Protein AF-A0A0G4HZI8-F1 (afdb_monomer)

Secondary structure (DSSP, 8-state):
------HHHHHHHHTT-SEEEHHHHHHHHHHTT---SSS-HHHHHHHHHHHSPTT-SEEEHHHHHHHHHHHHHHHT--HHHHHHHHHHH-S----S--PPPP-HHHH-GGG--SHHHH-S--------SSGGGGS--SPBPTTSPBP-

Nearest PDB structures (foldseek):
  2jrf-assembly1_A  TM=5.335E-01  e=9.147E-06  Homo sapiens
  1wlm-assembly1_A  TM=6.369E-01  e=8.797E-05  Mus musculus
  1xo5-assembly1_A  TM=5.965E-01  e=5.771E+00  Homo sapiens
  2rn7-assembly1_A  TM=3.014E-01  e=5.454E+00  Shigella flexneri
  3nqz-assembly1_B  TM=4.274E-01  e=9.604E+00  Pseudoalteromonas sp. SM9913

pLDDT: mean 83.96, std 11.11, range [35.84, 95.19]

Structure (mmCIF, N/CA/C/O backbone):
data_AF-A0A0G4HZI8-F1
#
_entry.id   AF-A0A0G4HZI8-F1
#
loop_
_atom_site.group_PDB
_atom_site.id
_atom_site.type_symbol
_atom_site.label_atom_id
_atom_site.label_alt_id
_atom_site.label_comp_id
_atom_site.label_asym_id
_atom_site.label_entity_id
_atom_site.label_seq_id
_atom_site.pdbx_PDB_ins_code
_atom_site.Cartn_x
_atom_site.Cartn_y
_atom_site.Cartn_z
_atom_site.occupancy
_atom_site.B_iso_or_equiv
_atom_site.auth_seq_id
_atom_site.auth_comp_id
_atom_site.auth_asym_id
_atom_site.auth_atom_id
_atom_site.pdbx_PDB_model_num
ATOM 1 N N . MET A 1 1 ? 2.335 -11.032 27.145 1.00 36.38 1 MET A N 1
ATOM 2 C CA . MET A 1 1 ? 1.348 -10.723 26.092 1.00 36.38 1 MET A CA 1
ATOM 3 C C . MET A 1 1 ? 2.115 -10.107 24.944 1.00 36.38 1 MET A C 1
ATOM 5 O O . MET A 1 1 ? 2.576 -8.983 25.077 1.00 36.38 1 MET A O 1
ATOM 9 N N . ALA A 1 2 ? 2.413 -10.902 23.917 1.00 35.84 2 ALA 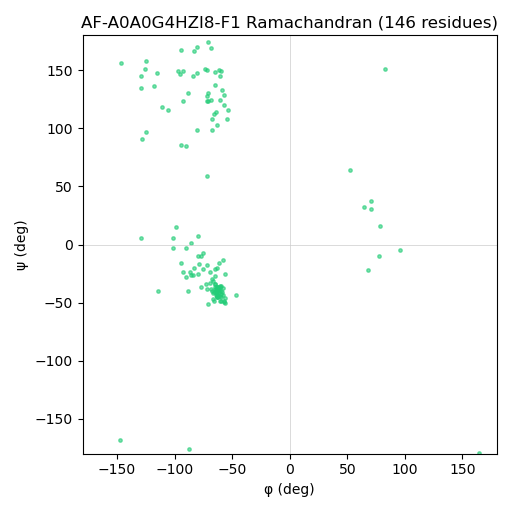A N 1
ATOM 10 C CA . ALA A 1 2 ? 3.208 -10.446 22.786 1.00 35.84 2 ALA A CA 1
ATOM 11 C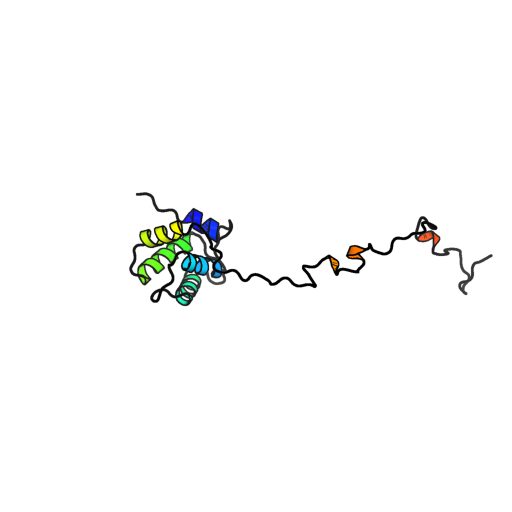 C . ALA A 1 2 ? 2.428 -9.339 22.073 1.00 35.84 2 ALA A C 1
ATOM 13 O O . ALA A 1 2 ? 1.352 -9.596 21.538 1.00 35.84 2 ALA A O 1
ATOM 14 N N . SER A 1 3 ? 2.943 -8.112 22.106 1.00 43.25 3 SER A N 1
ATOM 15 C CA . SER A 1 3 ? 2.501 -7.060 21.201 1.00 43.25 3 SER A CA 1
ATOM 16 C C . SER A 1 3 ? 2.642 -7.615 19.789 1.00 43.25 3 SER A C 1
ATOM 18 O O . SER A 1 3 ? 3.755 -7.863 19.326 1.00 43.25 3 SER A O 1
ATOM 20 N N . ALA A 1 4 ? 1.517 -7.916 19.147 1.00 59.06 4 ALA A N 1
ATOM 21 C CA . ALA A 1 4 ? 1.513 -8.451 17.802 1.00 59.06 4 ALA A CA 1
ATOM 22 C C . ALA A 1 4 ? 2.113 -7.384 16.875 1.00 59.06 4 ALA A C 1
ATOM 24 O O . ALA A 1 4 ? 1.493 -6.363 16.583 1.00 59.06 4 ALA A O 1
ATOM 25 N N . ASN A 1 5 ? 3.371 -7.583 16.489 1.00 76.44 5 ASN A N 1
ATOM 26 C CA . ASN A 1 5 ? 4.083 -6.651 15.633 1.00 76.44 5 ASN A CA 1
ATOM 27 C C . ASN A 1 5 ? 3.512 -6.761 14.219 1.00 76.44 5 ASN A C 1
ATOM 29 O O . ASN A 1 5 ? 3.476 -7.838 13.633 1.00 76.44 5 ASN A O 1
ATOM 33 N N . VAL A 1 6 ? 3.050 -5.629 13.689 1.00 86.69 6 VAL A N 1
ATOM 34 C CA . VAL A 1 6 ? 2.577 -5.483 12.298 1.00 86.69 6 VAL A CA 1
ATOM 35 C C . VAL A 1 6 ? 3.727 -5.073 11.370 1.00 86.69 6 VAL A C 1
ATOM 37 O O . VAL A 1 6 ? 3.543 -4.939 10.163 1.00 86.69 6 VAL A O 1
ATOM 40 N N . TRP A 1 7 ? 4.915 -4.851 11.941 1.00 88.75 7 TRP A N 1
ATOM 41 C CA . TRP A 1 7 ? 6.087 -4.308 11.261 1.00 88.75 7 TRP A CA 1
ATOM 42 C C . TRP A 1 7 ? 6.492 -5.133 10.037 1.00 88.75 7 TRP A C 1
ATOM 44 O O . TRP A 1 7 ? 6.674 -4.570 8.964 1.00 88.75 7 TRP A O 1
ATOM 54 N N . ASP A 1 8 ? 6.536 -6.459 10.157 1.00 88.94 8 ASP A N 1
ATOM 55 C CA . ASP A 1 8 ? 6.965 -7.327 9.054 1.00 88.94 8 ASP A CA 1
ATOM 56 C C . ASP A 1 8 ? 6.036 -7.196 7.843 1.00 88.94 8 ASP A C 1
ATOM 58 O O . ASP A 1 8 ? 6.484 -7.039 6.707 1.00 88.94 8 ASP A O 1
ATOM 62 N N . THR A 1 9 ? 4.722 -7.167 8.086 1.00 88.19 9 THR A N 1
ATOM 63 C CA . THR A 1 9 ? 3.752 -6.927 7.012 1.00 88.19 9 THR A CA 1
ATOM 64 C C . THR A 1 9 ? 3.826 -5.502 6.480 1.00 88.19 9 THR A C 1
ATOM 66 O O . THR A 1 9 ? 3.742 -5.311 5.272 1.00 88.19 9 THR A O 1
ATOM 69 N N . TYR A 1 10 ? 4.038 -4.502 7.340 1.00 90.06 10 TYR A N 1
ATOM 70 C CA . TYR A 1 10 ? 4.217 -3.115 6.917 1.00 90.06 10 TYR A CA 1
ATOM 71 C C . TYR A 1 10 ? 5.376 -3.002 5.919 1.00 90.06 10 TYR A C 1
ATOM 73 O O . TYR A 1 10 ? 5.171 -2.516 4.809 1.00 90.06 10 TYR A O 1
ATOM 81 N N . VAL A 1 11 ? 6.540 -3.564 6.256 1.00 90.44 11 VAL A N 1
ATOM 82 C CA . VAL A 1 11 ? 7.728 -3.599 5.388 1.00 90.44 11 VAL A CA 1
ATOM 83 C C . VAL A 1 11 ? 7.467 -4.375 4.092 1.00 90.44 11 VAL A C 1
ATOM 85 O O . VAL A 1 11 ? 7.896 -3.949 3.017 1.00 90.44 11 VAL A O 1
ATOM 88 N N . ALA A 1 12 ? 6.728 -5.487 4.160 1.00 90.19 12 ALA A N 1
ATOM 89 C CA . ALA A 1 12 ? 6.357 -6.262 2.976 1.00 90.19 12 ALA A CA 1
ATOM 90 C C . ALA A 1 12 ? 5.461 -5.469 2.007 1.00 90.19 12 ALA A C 1
ATOM 92 O O . ALA A 1 12 ? 5.595 -5.600 0.790 1.00 90.19 12 ALA A O 1
ATOM 93 N N . PHE A 1 13 ? 4.556 -4.634 2.525 1.00 89.44 13 PHE A N 1
ATOM 94 C CA . PHE A 1 13 ? 3.681 -3.788 1.712 1.00 89.44 13 PHE A CA 1
ATOM 95 C C . PHE A 1 13 ? 4.398 -2.558 1.152 1.00 89.44 13 PHE A C 1
ATOM 97 O O . PHE A 1 13 ? 4.131 -2.183 0.011 1.00 89.44 13 PHE A O 1
ATOM 104 N N . THR A 1 14 ? 5.313 -1.950 1.907 1.00 90.50 14 THR A N 1
ATOM 105 C CA . THR A 1 14 ? 6.085 -0.786 1.450 1.00 90.50 14 THR A CA 1
ATOM 106 C C . THR A 1 14 ? 7.247 -1.159 0.534 1.00 90.50 14 THR A C 1
ATOM 108 O O . THR A 1 14 ? 7.844 -0.273 -0.065 1.00 90.50 14 THR A O 1
ATOM 111 N N . GLY A 1 15 ? 7.582 -2.445 0.390 1.00 86.44 15 GLY A N 1
ATOM 112 C CA . GLY A 1 15 ? 8.704 -2.888 -0.438 1.00 86.44 15 GLY A CA 1
ATOM 113 C C . GLY A 1 15 ? 10.068 -2.531 0.158 1.00 86.44 15 GLY A C 1
ATOM 114 O O . GLY A 1 15 ? 11.012 -2.291 -0.591 1.00 86.44 15 GLY A O 1
ATOM 115 N N . GLY A 1 16 ? 10.170 -2.468 1.490 1.00 81.94 16 GLY A N 1
ATOM 116 C CA . GLY A 1 16 ? 11.417 -2.155 2.200 1.00 81.94 16 GLY A CA 1
ATOM 117 C C . GLY A 1 16 ? 11.592 -0.689 2.604 1.00 81.94 16 GLY A C 1
ATOM 118 O O . GLY A 1 16 ? 12.555 -0.367 3.294 1.00 81.94 16 GLY A O 1
ATOM 119 N N . PHE A 1 17 ? 10.676 0.201 2.216 1.00 83.56 17 PHE A N 1
ATOM 120 C CA . PHE A 1 17 ? 10.698 1.598 2.654 1.00 83.56 17 PHE A CA 1
ATOM 121 C C . PHE A 1 17 ? 10.031 1.761 4.029 1.00 83.56 17 PHE A C 1
ATOM 123 O O . PHE A 1 17 ? 9.034 1.109 4.333 1.00 83.56 17 PHE A O 1
ATOM 130 N N . ASN A 1 18 ? 10.530 2.679 4.860 1.00 85.88 18 ASN A N 1
ATOM 131 C CA . ASN A 1 18 ? 9.946 2.953 6.184 1.00 85.88 18 ASN A CA 1
ATOM 132 C C . ASN A 1 18 ? 8.690 3.847 6.128 1.00 85.88 18 ASN A C 1
ATOM 134 O O . ASN A 1 18 ? 8.152 4.241 7.164 1.00 85.88 18 ASN A O 1
ATOM 138 N N . GLU A 1 19 ? 8.191 4.142 4.931 1.00 90.50 19 GLU A N 1
ATOM 139 C CA . GLU A 1 19 ? 7.077 5.052 4.677 1.00 90.50 19 GLU A CA 1
ATOM 140 C C . GLU A 1 19 ? 6.035 4.383 3.778 1.00 90.50 19 GLU A C 1
ATOM 142 O O . GLU A 1 19 ? 6.375 3.625 2.868 1.00 90.50 19 GLU A O 1
ATOM 147 N N . MET A 1 20 ? 4.760 4.686 4.020 1.00 92.62 20 MET A N 1
ATOM 148 C CA . MET A 1 20 ? 3.633 4.116 3.280 1.00 92.62 20 MET A CA 1
ATOM 149 C C . MET A 1 20 ? 2.850 5.206 2.542 1.00 92.62 20 MET A C 1
ATOM 151 O O . MET A 1 20 ? 2.558 6.262 3.103 1.00 92.62 20 MET A O 1
ATOM 155 N N . ASP A 1 21 ? 2.480 4.952 1.285 1.00 93.06 21 ASP A N 1
ATOM 156 C CA . ASP A 1 21 ? 1.626 5.836 0.486 1.00 93.06 21 ASP A CA 1
ATOM 157 C C . ASP A 1 21 ? 0.139 5.433 0.567 1.00 93.06 21 ASP A C 1
ATOM 159 O O . ASP A 1 21 ? -0.213 4.340 1.025 1.00 93.06 21 ASP A O 1
ATOM 163 N N . SER A 1 22 ? -0.758 6.311 0.102 1.00 92.81 22 SER A N 1
ATOM 164 C CA . SER A 1 22 ? -2.207 6.069 0.208 1.00 92.81 22 SER A CA 1
ATOM 165 C C . SER A 1 22 ? -2.642 4.819 -0.555 1.00 92.81 22 SER A C 1
ATOM 167 O O . SER A 1 22 ? -3.459 4.037 -0.068 1.00 92.81 22 SER A O 1
ATOM 169 N N . ARG A 1 23 ? -2.051 4.581 -1.732 1.00 92.06 23 ARG A N 1
ATOM 170 C CA . ARG A 1 23 ? -2.358 3.420 -2.571 1.00 92.06 23 ARG A CA 1
ATOM 171 C C . ARG A 1 23 ? -1.987 2.118 -1.870 1.00 92.06 23 ARG A C 1
ATOM 173 O O . ARG A 1 23 ? -2.777 1.173 -1.906 1.00 92.06 23 ARG A O 1
ATOM 180 N N . THR A 1 24 ? -0.809 2.051 -1.255 1.00 93.12 24 THR A N 1
ATOM 181 C CA . THR A 1 24 ? -0.356 0.860 -0.530 1.00 93.12 24 THR A CA 1
ATOM 182 C C . THR A 1 24 ? -1.193 0.628 0.717 1.00 93.12 24 THR A C 1
ATOM 184 O O . THR A 1 24 ? -1.594 -0.508 0.958 1.00 93.12 24 THR A O 1
ATOM 187 N N . PHE A 1 25 ? -1.553 1.684 1.452 1.00 94.00 25 PHE A N 1
ATOM 188 C CA . PHE A 1 25 ? -2.443 1.569 2.608 1.00 94.00 25 PHE A CA 1
ATOM 189 C C . PHE A 1 25 ? -3.822 1.008 2.224 1.00 94.00 25 PHE A C 1
ATOM 191 O O . PHE A 1 25 ? -4.288 0.030 2.810 1.00 94.00 25 PHE A O 1
ATOM 198 N N . VAL A 1 26 ? -4.452 1.549 1.178 1.00 94.19 26 VAL A N 1
ATOM 199 C CA . VAL A 1 26 ? -5.735 1.035 0.672 1.00 94.19 26 VAL A CA 1
ATOM 200 C C . VAL A 1 26 ? -5.607 -0.414 0.197 1.00 94.19 26 VAL A C 1
ATOM 202 O O . VAL A 1 26 ? -6.505 -1.225 0.441 1.00 94.19 26 VAL A O 1
ATOM 205 N N . LYS A 1 27 ? -4.492 -0.766 -0.457 1.00 92.06 27 LYS A N 1
ATOM 206 C CA . LYS A 1 27 ? -4.214 -2.149 -0.860 1.00 92.06 27 LYS A CA 1
ATOM 207 C C . LYS A 1 27 ? -4.103 -3.070 0.354 1.00 92.06 27 LYS A C 1
ATOM 209 O O . LYS A 1 27 ? -4.728 -4.125 0.346 1.00 92.06 27 LYS A O 1
ATOM 214 N N . LEU A 1 28 ? -3.391 -2.658 1.401 1.00 93.19 28 LEU A N 1
ATOM 215 C CA . LEU A 1 28 ? -3.291 -3.397 2.658 1.00 93.19 28 LEU A CA 1
ATOM 216 C C . LEU A 1 28 ? -4.676 -3.628 3.259 1.00 93.19 28 LEU A C 1
ATOM 218 O O . LEU A 1 28 ? -5.015 -4.771 3.560 1.00 93.19 28 LEU A O 1
ATOM 222 N N . CYS A 1 29 ? -5.515 -2.593 3.365 1.00 93.12 29 CYS A N 1
ATOM 223 C CA . CYS A 1 29 ? -6.879 -2.736 3.881 1.00 93.12 29 CYS A CA 1
ATOM 224 C C . CYS A 1 29 ? -7.736 -3.690 3.039 1.00 93.12 29 CYS A C 1
ATOM 226 O O . CYS A 1 29 ? -8.565 -4.419 3.584 1.00 93.12 29 CYS A O 1
ATOM 228 N N . ARG A 1 30 ? -7.549 -3.699 1.717 1.00 92.00 30 ARG A N 1
ATOM 229 C CA . ARG A 1 30 ? -8.267 -4.602 0.814 1.00 92.00 30 ARG A CA 1
ATOM 230 C C . ARG A 1 30 ? -7.794 -6.047 0.967 1.00 92.00 30 ARG A C 1
ATOM 232 O O . ARG A 1 30 ? -8.624 -6.927 1.176 1.00 92.00 30 ARG A O 1
ATOM 239 N N . ASP A 1 31 ? -6.486 -6.279 0.903 1.00 91.31 31 ASP A N 1
ATOM 240 C CA . ASP A 1 31 ? -5.887 -7.619 0.928 1.00 91.31 31 ASP A CA 1
ATOM 241 C C . ASP A 1 31 ? -6.063 -8.308 2.295 1.00 91.31 31 ASP A C 1
ATOM 243 O O . ASP A 1 31 ? -6.217 -9.528 2.359 1.00 91.31 31 ASP A O 1
ATOM 247 N N . SER A 1 32 ? -6.126 -7.529 3.381 1.00 90.94 32 SER A N 1
ATOM 248 C CA . SER A 1 32 ? -6.409 -8.015 4.743 1.00 90.94 32 SER A CA 1
ATOM 249 C C . SER A 1 32 ? -7.906 -8.122 5.083 1.00 90.94 32 SER A C 1
ATOM 251 O O . SER A 1 32 ? -8.264 -8.497 6.202 1.00 90.94 32 SER A O 1
ATOM 253 N N . GLY A 1 33 ? -8.811 -7.799 4.149 1.00 89.00 33 GLY A N 1
ATOM 254 C CA . GLY A 1 33 ? -10.260 -7.875 4.381 1.00 89.00 33 GLY A CA 1
ATOM 255 C C . GLY A 1 33 ? -10.762 -6.894 5.451 1.00 89.00 33 GLY A C 1
ATOM 256 O O . GLY A 1 33 ? -11.683 -7.196 6.224 1.00 89.00 33 GLY A O 1
ATOM 257 N N . LEU A 1 34 ? -10.121 -5.728 5.552 1.00 90.62 34 LEU A N 1
ATOM 258 C CA . LEU A 1 34 ? -10.534 -4.654 6.454 1.00 90.62 34 LEU A CA 1
ATOM 259 C C . LEU A 1 34 ? -11.624 -3.768 5.857 1.00 90.62 34 LEU A C 1
ATOM 261 O O . LEU A 1 34 ? -12.400 -3.201 6.622 1.00 90.62 34 LEU A O 1
ATOM 265 N N . LEU A 1 35 ? -11.699 -3.681 4.527 1.00 91.94 35 LEU A N 1
ATOM 266 C CA . LEU A 1 35 ? -12.745 -2.928 3.840 1.00 91.94 35 LEU A CA 1
ATOM 267 C C . LEU A 1 35 ? -14.095 -3.647 3.950 1.00 91.94 35 LEU A C 1
ATOM 269 O O . LEU A 1 35 ? -14.215 -4.825 3.615 1.00 91.94 35 LEU A O 1
ATOM 273 N N . ASP A 1 36 ? -15.112 -2.924 4.403 1.00 89.25 36 ASP A N 1
ATOM 274 C CA . ASP A 1 36 ? -16.494 -3.389 4.497 1.00 89.25 36 ASP A CA 1
ATOM 275 C C . ASP A 1 36 ? -17.479 -2.225 4.264 1.00 89.25 36 ASP A C 1
ATOM 277 O O . ASP A 1 36 ? -17.103 -1.155 3.787 1.00 89.25 36 ASP A O 1
ATOM 281 N N . LYS A 1 37 ? -18.771 -2.429 4.556 1.00 88.69 37 LYS A N 1
ATOM 282 C CA . LYS A 1 37 ? -19.790 -1.375 4.396 1.00 88.69 37 LYS A CA 1
ATOM 283 C C . LYS A 1 37 ? -19.643 -0.224 5.403 1.00 88.69 37 LYS A C 1
ATOM 285 O O . LYS A 1 37 ? -20.150 0.858 5.134 1.00 88.69 37 LYS A O 1
ATOM 290 N N . LYS A 1 38 ? -19.016 -0.462 6.560 1.00 88.25 38 LYS A N 1
ATOM 291 C CA . LYS A 1 38 ? -18.791 0.536 7.621 1.00 88.25 38 LYS A CA 1
ATOM 292 C C . LYS A 1 38 ? -17.468 1.280 7.437 1.00 88.25 38 LYS A C 1
ATOM 294 O O . LYS A 1 38 ? -17.334 2.412 7.887 1.00 88.25 38 LYS A O 1
ATOM 299 N N . PHE A 1 39 ? -16.494 0.633 6.806 1.00 92.25 39 PHE A N 1
ATOM 300 C CA . PHE A 1 39 ? -15.192 1.187 6.478 1.00 92.25 39 PHE A CA 1
ATOM 301 C C . PHE A 1 39 ? -14.906 0.968 4.993 1.00 92.25 39 PHE A C 1
ATOM 303 O O . PHE A 1 39 ? -14.376 -0.067 4.578 1.00 92.25 39 PHE A O 1
ATOM 310 N N . SER A 1 40 ? -15.306 1.951 4.187 1.00 94.31 40 SER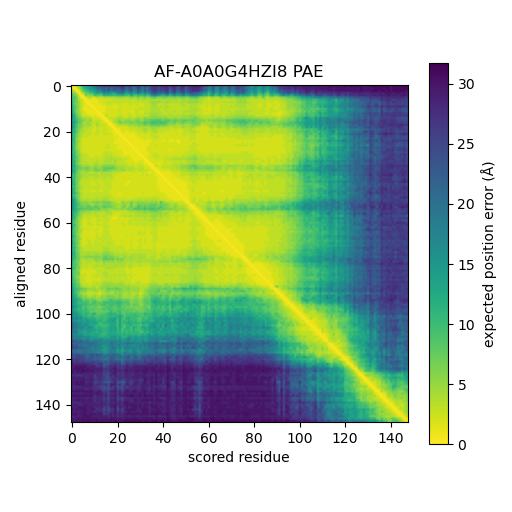 A N 1
ATOM 311 C CA . SER A 1 40 ? -15.160 1.912 2.736 1.00 94.31 40 SER A CA 1
ATOM 312 C C . SER A 1 40 ? -13.745 2.289 2.283 1.00 94.31 40 SER A C 1
ATOM 314 O O . SER A 1 40 ? -12.928 2.799 3.050 1.00 94.31 40 SER A O 1
ATOM 316 N N . GLN A 1 41 ? -13.450 2.088 0.997 1.00 94.12 41 GLN A N 1
ATOM 317 C CA . GLN A 1 41 ? -12.198 2.576 0.413 1.00 94.12 41 GLN A CA 1
ATOM 318 C C . GLN A 1 41 ? -12.055 4.101 0.557 1.00 94.12 41 GLN A C 1
ATOM 320 O O . GLN A 1 41 ? -10.983 4.580 0.909 1.00 94.12 41 GLN A O 1
ATOM 325 N N . THR A 1 42 ? -13.140 4.853 0.356 1.00 95.19 42 THR A N 1
ATOM 326 C CA . THR A 1 42 ? -13.144 6.310 0.533 1.00 95.19 42 THR A CA 1
ATOM 327 C C . THR A 1 42 ? -12.834 6.701 1.976 1.00 95.19 42 THR A C 1
ATOM 329 O O . THR A 1 42 ? -12.093 7.652 2.207 1.00 95.19 42 THR A O 1
ATOM 332 N N . ASP A 1 43 ? -13.335 5.947 2.957 1.00 94.00 43 ASP A N 1
ATOM 333 C CA . ASP A 1 43 ? -12.998 6.166 4.366 1.00 94.00 43 ASP A CA 1
ATOM 334 C C . ASP A 1 43 ? -11.517 5.932 4.654 1.00 94.00 43 ASP A C 1
ATOM 336 O O . ASP A 1 43 ? -10.922 6.682 5.428 1.00 94.00 43 ASP A O 1
ATOM 340 N N . ALA A 1 44 ? -10.919 4.915 4.030 1.00 94.88 44 ALA A N 1
ATOM 341 C CA . ALA A 1 44 ? -9.492 4.643 4.147 1.00 94.88 44 ALA A CA 1
ATOM 342 C C . ALA A 1 44 ? -8.650 5.790 3.565 1.00 94.88 44 ALA A C 1
ATOM 344 O O . ALA A 1 44 ? -7.700 6.238 4.210 1.00 94.88 44 ALA A O 1
ATOM 345 N N . ASP A 1 45 ? -9.033 6.321 2.402 1.00 93.44 45 ASP A N 1
ATOM 346 C CA . ASP A 1 45 ? -8.381 7.487 1.797 1.00 93.44 45 ASP A CA 1
ATOM 347 C C . ASP A 1 45 ? -8.521 8.743 2.679 1.00 93.44 45 ASP A C 1
ATOM 349 O O . ASP A 1 45 ? -7.541 9.451 2.925 1.00 93.44 45 ASP A O 1
ATOM 353 N N . LEU A 1 46 ? -9.715 9.001 3.227 1.00 94.38 46 LEU A N 1
ATOM 354 C CA . LEU A 1 46 ? -9.952 10.122 4.146 1.00 94.38 46 LEU A CA 1
ATOM 355 C C . LEU A 1 46 ? -9.141 9.989 5.440 1.00 94.38 46 LEU A C 1
ATOM 357 O O . LEU A 1 46 ? -8.587 10.978 5.925 1.00 94.38 46 LEU A O 1
ATOM 361 N N . LEU A 1 47 ? -9.048 8.778 5.994 1.00 94.69 47 LEU A N 1
ATOM 362 C CA . LEU A 1 47 ? -8.238 8.499 7.176 1.00 94.69 47 LEU A CA 1
ATOM 363 C C . LEU A 1 47 ? -6.754 8.755 6.897 1.00 94.69 47 LEU A C 1
ATOM 365 O O . LEU A 1 47 ? -6.092 9.408 7.698 1.00 94.69 47 LEU A O 1
ATOM 369 N N . PHE A 1 48 ? -6.250 8.323 5.740 1.00 94.69 48 PHE A N 1
ATOM 370 C CA . PHE A 1 48 ? -4.871 8.582 5.327 1.00 94.69 48 PHE A CA 1
ATOM 371 C C . PHE A 1 48 ? -4.581 10.085 5.231 1.00 94.69 48 PHE A C 1
ATOM 373 O O . PHE A 1 48 ? -3.574 10.565 5.750 1.00 94.69 48 PHE A O 1
ATOM 380 N N . VAL A 1 49 ? -5.484 10.859 4.619 1.00 93.88 49 VAL A N 1
ATOM 381 C CA . VAL A 1 49 ? -5.339 12.320 4.510 1.00 93.88 49 VAL A CA 1
ATOM 382 C C . VAL A 1 49 ? -5.384 13.006 5.876 1.00 93.88 49 VAL A C 1
ATOM 384 O O . VAL A 1 49 ? -4.689 14.003 6.066 1.00 93.88 49 VAL A O 1
ATOM 387 N N . LYS A 1 50 ? -6.169 12.481 6.822 1.00 93.19 50 LYS A N 1
ATOM 388 C CA . LYS A 1 50 ? -6.258 13.006 8.189 1.00 93.19 50 LYS A CA 1
ATOM 389 C C . LYS A 1 50 ? -5.004 12.710 9.017 1.00 93.19 50 LYS A C 1
ATOM 391 O O . LYS A 1 50 ? -4.607 13.555 9.812 1.00 93.19 50 LYS A O 1
ATOM 396 N N . SER A 1 51 ? -4.413 11.529 8.849 1.00 92.12 51 SER A N 1
ATOM 397 C CA . SER A 1 51 ? -3.265 11.077 9.644 1.00 92.12 51 SER A CA 1
ATOM 398 C C . SER A 1 51 ? -1.917 11.550 9.101 1.00 92.12 51 SER A C 1
ATOM 400 O O . SER A 1 51 ? -0.975 11.706 9.875 1.00 92.12 51 SER A O 1
ATOM 402 N N . LYS A 1 52 ? -1.808 11.811 7.794 1.00 92.25 52 LYS A N 1
ATOM 403 C CA . LYS A 1 52 ? -0.576 12.339 7.196 1.00 92.25 52 LYS A CA 1
ATOM 404 C C . LYS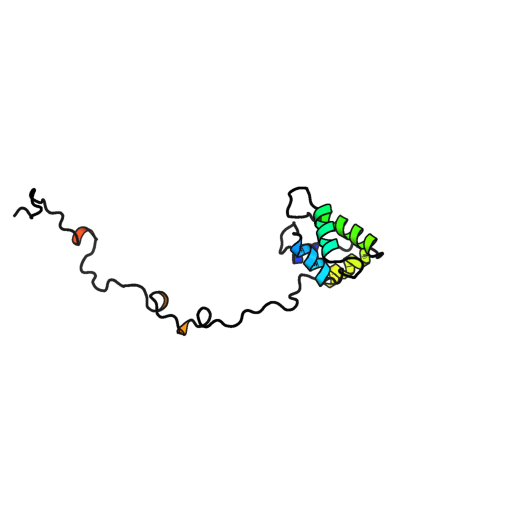 A 1 52 ? -0.357 13.815 7.542 1.00 92.25 52 LYS A C 1
ATOM 406 O O . LYS A 1 52 ? -1.299 14.599 7.663 1.00 92.25 52 LYS A O 1
ATOM 411 N N . GLY A 1 53 ? 0.907 14.233 7.589 1.00 87.31 53 GLY A N 1
ATOM 412 C CA . GLY A 1 53 ? 1.257 15.652 7.701 1.00 87.31 53 GLY A CA 1
ATOM 413 C C . GLY A 1 53 ? 0.762 16.477 6.501 1.00 87.31 53 GLY A C 1
ATOM 414 O O . GLY A 1 53 ? 0.660 15.983 5.370 1.00 87.31 53 GLY A O 1
ATOM 415 N N . LYS A 1 54 ? 0.462 17.764 6.722 1.00 87.31 54 LYS A N 1
ATOM 416 C CA . LYS A 1 54 ? 0.068 18.684 5.639 1.00 87.31 54 LYS A CA 1
ATOM 417 C C . LYS A 1 54 ? 1.170 18.731 4.572 1.00 87.31 54 LYS A C 1
ATOM 419 O O . LYS A 1 54 ? 2.334 18.918 4.894 1.00 87.31 54 LYS A O 1
ATOM 424 N N . GLY A 1 55 ? 0.797 18.538 3.306 1.00 86.12 55 GLY A N 1
ATOM 425 C CA . GLY A 1 55 ? 1.735 18.521 2.174 1.00 86.12 55 GLY A CA 1
ATOM 426 C C . GLY A 1 55 ? 2.548 17.231 1.995 1.00 86.12 55 GLY A C 1
ATOM 427 O O . GLY A 1 55 ? 3.152 17.056 0.942 1.00 86.12 55 GLY A O 1
ATOM 428 N N . LEU A 1 56 ? 2.523 16.295 2.951 1.00 90.19 56 LEU A N 1
ATOM 429 C CA . LEU A 1 56 ? 3.237 15.022 2.819 1.00 90.19 56 LEU A CA 1
ATOM 430 C C . LEU A 1 56 ? 2.452 14.019 1.971 1.00 90.19 56 LEU A C 1
ATOM 432 O O . LEU A 1 56 ? 1.216 14.005 1.972 1.00 90.19 56 LEU A O 1
ATOM 436 N N . ARG A 1 57 ? 3.181 13.168 1.246 1.00 89.12 57 ARG A N 1
ATOM 437 C CA . ARG A 1 57 ? 2.619 12.083 0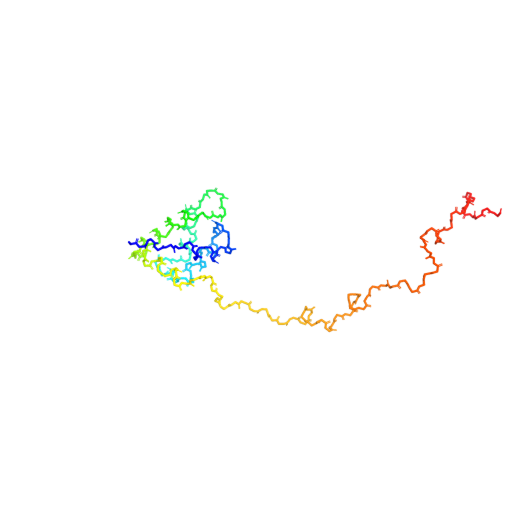.426 1.00 89.12 57 ARG A CA 1
ATOM 438 C C . ARG A 1 57 ? 2.566 10.740 1.166 1.00 89.12 57 ARG A C 1
ATOM 440 O O . ARG A 1 57 ? 1.843 9.845 0.738 1.00 89.12 57 ARG A O 1
ATOM 447 N N . TRP A 1 58 ? 3.293 10.636 2.270 1.00 92.50 58 TRP A N 1
ATOM 448 C CA . TRP A 1 58 ? 3.568 9.394 2.983 1.00 92.50 58 TRP A CA 1
ATOM 449 C C . TRP A 1 58 ? 3.154 9.504 4.450 1.00 92.50 58 TRP A C 1
ATOM 451 O O . TRP A 1 58 ? 3.062 10.613 4.988 1.00 92.50 58 TRP A O 1
ATOM 461 N N . VAL A 1 59 ? 2.928 8.355 5.083 1.00 93.12 59 VAL A N 1
ATOM 462 C CA . VAL A 1 59 ? 2.752 8.219 6.534 1.00 93.12 59 VAL A CA 1
ATOM 463 C C . VAL A 1 59 ? 3.893 7.401 7.129 1.00 93.12 59 VAL A C 1
ATOM 465 O O . VAL A 1 59 ? 4.420 6.492 6.482 1.00 93.12 59 VAL A O 1
ATOM 468 N N . THR A 1 60 ? 4.267 7.727 8.364 1.00 93.19 60 THR A N 1
ATOM 469 C CA . THR A 1 60 ? 5.245 6.958 9.143 1.00 93.19 60 THR A CA 1
ATOM 470 C C . THR A 1 60 ? 4.579 5.763 9.827 1.00 93.19 60 THR A C 1
ATOM 472 O O . THR A 1 60 ? 3.353 5.695 9.949 1.00 93.19 60 THR A O 1
ATOM 475 N N . PHE A 1 61 ? 5.381 4.824 10.331 1.00 90.75 61 PHE A N 1
ATOM 476 C CA . PHE A 1 61 ? 4.861 3.659 11.051 1.00 90.75 61 PHE A CA 1
ATOM 477 C C . PHE A 1 61 ? 4.043 4.029 12.302 1.00 90.75 61 PHE A C 1
ATOM 479 O O . PHE A 1 61 ? 3.020 3.406 12.576 1.00 90.75 61 PHE A O 1
ATOM 486 N N . GLU A 1 62 ? 4.434 5.082 13.022 1.00 90.56 62 GLU A N 1
ATOM 487 C CA . GLU A 1 62 ? 3.684 5.573 14.185 1.00 90.56 62 GLU A CA 1
ATOM 488 C C . GLU A 1 62 ? 2.282 6.063 13.787 1.00 90.56 62 GLU A C 1
ATOM 490 O O . GLU A 1 62 ? 1.280 5.690 14.399 1.00 90.56 62 GLU A O 1
ATOM 495 N N . GLN A 1 63 ? 2.189 6.836 12.700 1.00 92.25 63 GLN A N 1
ATOM 496 C CA . GLN A 1 63 ? 0.907 7.287 12.154 1.00 92.25 63 GLN A CA 1
ATOM 497 C C . GLN A 1 63 ? 0.063 6.105 11.678 1.00 92.25 63 GLN A C 1
ATOM 499 O O . GLN A 1 63 ? -1.143 6.074 11.912 1.00 92.25 63 GLN A O 1
ATOM 504 N N . PHE A 1 64 ? 0.688 5.097 11.068 1.00 92.25 64 PHE A N 1
ATOM 505 C CA . PHE A 1 64 ? 0.009 3.866 10.681 1.00 92.25 64 PHE A CA 1
ATOM 506 C C . PHE A 1 64 ? -0.592 3.131 11.891 1.00 92.25 64 PHE A C 1
ATOM 508 O O . PHE A 1 64 ? -1.754 2.731 11.841 1.00 92.25 64 PHE A O 1
ATOM 515 N N . GLN A 1 65 ? 0.132 3.012 13.008 1.00 90.94 65 GLN A N 1
ATOM 516 C CA . GLN A 1 65 ? -0.404 2.404 14.233 1.00 90.94 65 GLN A CA 1
ATOM 517 C C . GLN A 1 65 ? -1.617 3.173 14.778 1.00 90.94 65 GLN A C 1
ATOM 519 O O . GLN A 1 65 ? -2.617 2.556 15.151 1.00 90.94 65 GLN A O 1
ATOM 524 N N . GLN A 1 66 ? -1.574 4.508 14.757 1.00 92.00 66 GLN A N 1
ATOM 525 C CA . GLN A 1 66 ? -2.715 5.354 15.131 1.00 92.00 66 GLN A CA 1
ATOM 526 C C . GLN A 1 66 ? -3.900 5.189 14.170 1.00 92.00 66 GLN A C 1
ATOM 528 O O . GLN A 1 66 ? -5.057 5.238 14.575 1.00 92.00 66 GLN A O 1
ATOM 533 N N . MET A 1 67 ? -3.649 4.962 12.883 1.00 92.69 67 MET A N 1
ATOM 534 C CA . MET A 1 67 ? -4.722 4.683 11.931 1.00 92.69 67 MET A CA 1
ATOM 535 C C . MET A 1 67 ? -5.426 3.361 12.260 1.00 92.69 67 MET A C 1
ATOM 537 O O . MET A 1 67 ? -6.650 3.295 12.170 1.00 92.69 67 MET A O 1
ATOM 541 N N . LEU A 1 68 ? -4.697 2.325 12.692 1.00 92.12 68 LEU A N 1
ATOM 542 C CA . LEU A 1 68 ? -5.296 1.035 13.054 1.00 92.12 68 LEU A CA 1
ATOM 543 C C . LEU A 1 68 ? -6.265 1.136 14.239 1.00 92.12 68 LEU A C 1
ATOM 545 O O . LEU A 1 68 ? -7.304 0.471 14.214 1.00 92.12 68 LEU A O 1
ATOM 549 N N . SER A 1 69 ? -5.980 1.976 15.241 1.00 91.62 69 SER A N 1
ATOM 550 C CA . SER A 1 69 ? -6.914 2.199 16.354 1.00 91.62 69 SER A CA 1
ATOM 551 C C . SER A 1 69 ? -8.201 2.885 15.890 1.00 91.62 69 SER A C 1
ATOM 553 O O . SER A 1 69 ? -9.292 2.447 16.246 1.00 91.62 69 SER A O 1
ATOM 555 N N . VAL A 1 70 ? -8.105 3.871 14.995 1.00 92.38 70 VAL A N 1
ATOM 556 C CA . VAL A 1 70 ? -9.287 4.541 14.425 1.00 92.38 70 VAL A CA 1
ATOM 557 C C . VAL A 1 70 ? -10.129 3.583 13.571 1.00 92.38 70 VAL A C 1
ATOM 559 O O . VAL A 1 70 ? -11.360 3.651 13.579 1.00 92.38 70 VAL A O 1
ATOM 562 N N . ILE A 1 71 ? -9.500 2.657 12.838 1.00 91.69 71 ILE A N 1
ATOM 563 C CA . ILE A 1 71 ? -10.227 1.628 12.074 1.00 91.69 71 ILE A CA 1
ATOM 564 C C . ILE A 1 71 ? -10.941 0.658 13.023 1.00 91.69 71 ILE A C 1
ATOM 566 O O . ILE A 1 71 ? -12.091 0.296 12.765 1.00 91.69 71 ILE A O 1
ATOM 570 N N . ALA A 1 72 ? -10.290 0.255 14.117 1.00 91.25 72 ALA A N 1
ATOM 571 C CA . ALA A 1 72 ? -10.887 -0.577 15.163 1.00 91.25 72 ALA A CA 1
ATOM 572 C C . ALA A 1 72 ? -12.148 0.072 15.746 1.00 91.25 72 ALA A C 1
ATOM 574 O O . ALA A 1 72 ? -13.204 -0.565 15.775 1.00 91.25 72 ALA A O 1
ATOM 575 N N . GLU A 1 73 ? -12.071 1.356 16.100 1.00 91.00 73 GLU A N 1
ATOM 576 C CA . GLU A 1 73 ? -13.208 2.134 16.599 1.00 91.00 73 GLU A CA 1
ATOM 577 C C . GLU A 1 73 ? -14.353 2.196 15.582 1.00 91.00 73 GLU A C 1
ATOM 579 O O . GLU A 1 73 ? -15.497 1.888 15.916 1.00 91.00 73 GLU A O 1
ATOM 584 N N . ARG A 1 74 ? -14.059 2.520 14.316 1.00 89.06 74 ARG A N 1
ATOM 585 C CA . ARG A 1 74 ? -15.087 2.609 13.264 1.00 89.06 74 ARG A CA 1
ATOM 586 C C . ARG A 1 74 ? -15.774 1.276 12.979 1.00 89.06 74 ARG A C 1
ATOM 588 O O . ARG A 1 74 ? -16.970 1.247 12.686 1.00 89.06 74 ARG A O 1
ATOM 595 N N . ARG A 1 75 ? -15.035 0.168 13.036 1.00 89.31 75 ARG A N 1
ATOM 596 C CA . ARG A 1 75 ? -15.592 -1.171 12.789 1.00 89.31 75 ARG A CA 1
ATOM 597 C C . ARG A 1 75 ? -16.257 -1.775 14.024 1.00 89.31 75 ARG A C 1
ATOM 599 O O . ARG A 1 75 ? -17.080 -2.678 13.867 1.00 89.31 75 ARG A O 1
ATOM 606 N N . GLY A 1 76 ? -15.934 -1.280 15.218 1.00 88.25 76 GLY A N 1
ATOM 607 C CA . GLY A 1 76 ? -16.365 -1.860 16.489 1.00 88.25 76 GLY A CA 1
ATOM 608 C C . GLY A 1 76 ? -15.675 -3.194 16.780 1.00 88.25 76 GLY A C 1
ATOM 609 O O . GLY A 1 76 ? -16.315 -4.126 17.256 1.00 88.25 76 GLY A O 1
ATOM 610 N N . VAL A 1 77 ? -14.393 -3.316 16.428 1.00 89.81 77 VAL A N 1
ATOM 611 C CA . VAL A 1 77 ? -13.589 -4.534 16.622 1.00 89.81 77 VAL A CA 1
ATOM 612 C C . VAL A 1 77 ? -12.326 -4.169 17.400 1.00 89.81 77 VAL A C 1
ATOM 614 O O . VAL A 1 77 ? -11.846 -3.046 17.297 1.00 89.81 77 VAL A O 1
ATOM 617 N N . THR A 1 78 ? -11.764 -5.098 18.173 1.00 91.69 78 THR A N 1
ATOM 618 C CA . THR A 1 78 ? -10.498 -4.868 18.881 1.00 91.69 78 THR A CA 1
ATOM 619 C C . THR A 1 78 ? -9.329 -4.677 17.909 1.00 91.69 78 THR A C 1
ATOM 621 O O . THR A 1 78 ? -9.280 -5.273 16.828 1.00 91.69 78 THR A O 1
ATOM 624 N N . VAL A 1 79 ? -8.349 -3.864 18.316 1.00 89.50 79 VAL A N 1
ATOM 625 C CA . VAL A 1 79 ? -7.120 -3.625 17.537 1.00 89.50 79 VAL A CA 1
ATOM 626 C C . VAL A 1 79 ? -6.379 -4.940 17.270 1.00 89.50 79 VAL A C 1
ATOM 628 O O . VAL A 1 79 ? -5.896 -5.165 16.166 1.00 89.50 79 VAL A O 1
ATOM 631 N N . GLU A 1 80 ? -6.366 -5.856 18.238 1.00 89.56 80 GLU A N 1
ATOM 632 C CA . GLU A 1 80 ? -5.727 -7.173 18.122 1.00 89.56 80 GLU A CA 1
ATOM 633 C C . GLU A 1 80 ? -6.303 -8.017 16.980 1.00 89.56 80 GLU A C 1
ATOM 635 O O . GLU A 1 80 ? -5.559 -8.652 16.233 1.00 89.56 80 GLU A O 1
ATOM 640 N N . ALA A 1 81 ? -7.624 -7.988 16.787 1.00 89.38 81 ALA A N 1
ATOM 641 C CA . ALA A 1 81 ? -8.263 -8.715 15.697 1.00 89.38 81 ALA A CA 1
ATOM 642 C C . ALA A 1 81 ? -7.925 -8.106 14.326 1.00 89.38 81 ALA A C 1
ATOM 644 O O . ALA A 1 81 ? -7.794 -8.836 13.342 1.00 89.38 81 ALA A O 1
ATOM 645 N N . ILE A 1 82 ? -7.750 -6.782 14.247 1.00 90.25 82 ILE A N 1
ATOM 646 C CA . ILE A 1 82 ? -7.260 -6.117 13.031 1.00 90.25 82 ILE A CA 1
ATOM 647 C C . ILE A 1 82 ? -5.821 -6.536 12.747 1.00 90.25 82 ILE A C 1
ATOM 649 O O . ILE A 1 82 ? -5.518 -6.949 11.629 1.00 90.25 82 ILE A O 1
ATOM 653 N N . VAL A 1 83 ? -4.952 -6.488 13.754 1.00 91.00 83 VAL A N 1
ATOM 654 C CA . VAL A 1 83 ? -3.549 -6.887 13.615 1.00 91.00 83 VAL A CA 1
ATOM 655 C C . VAL A 1 83 ? -3.429 -8.350 13.192 1.00 91.00 83 VAL A C 1
ATOM 657 O O . VAL A 1 83 ? -2.670 -8.659 12.280 1.00 91.00 83 VAL A O 1
ATOM 660 N N . SER A 1 84 ? -4.228 -9.243 13.778 1.00 89.75 84 SER A N 1
ATOM 661 C CA . SER A 1 84 ? -4.273 -10.653 13.387 1.00 89.75 84 SER A CA 1
ATOM 662 C C . SER A 1 84 ? -4.639 -10.827 11.907 1.00 89.75 84 SER A C 1
ATOM 664 O O . SER A 1 84 ? -3.971 -11.579 11.196 1.00 89.75 84 SER A O 1
ATOM 666 N N . LYS A 1 85 ? -5.629 -10.076 11.402 1.00 89.94 85 LYS A N 1
ATOM 667 C CA . LYS A 1 85 ? -6.001 -10.090 9.975 1.00 89.94 85 LYS A CA 1
ATOM 668 C C . LYS A 1 85 ? -4.893 -9.574 9.063 1.00 89.94 85 LYS A C 1
ATOM 670 O O . LYS A 1 85 ? -4.677 -10.139 7.993 1.00 89.94 85 LYS A O 1
ATOM 675 N N . ILE A 1 86 ? -4.199 -8.513 9.469 1.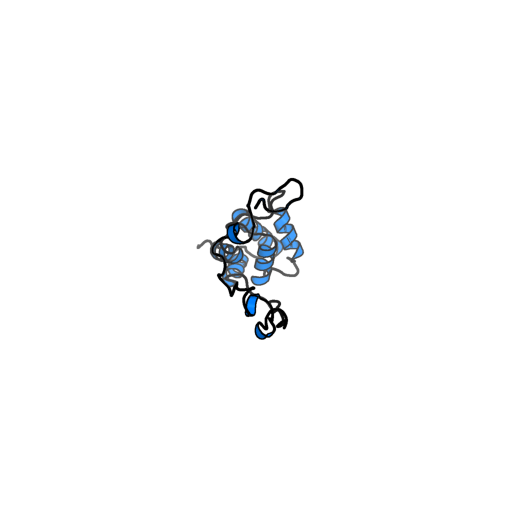00 90.56 86 ILE A N 1
ATOM 676 C CA . ILE A 1 86 ? -3.087 -7.957 8.691 1.00 90.56 86 ILE A CA 1
ATOM 677 C C . ILE A 1 86 ? -1.926 -8.958 8.652 1.00 90.56 86 ILE A C 1
ATOM 679 O O . ILE A 1 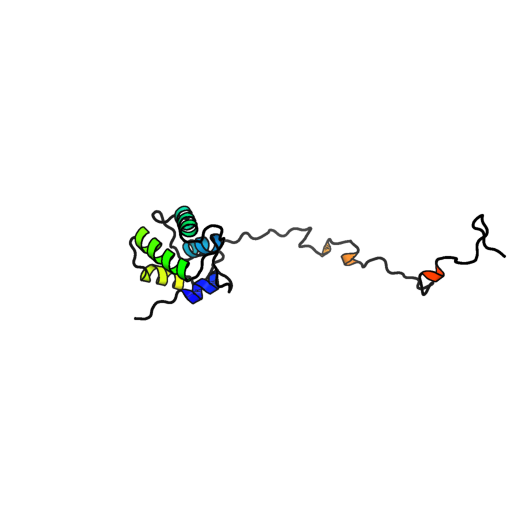86 ? -1.437 -9.276 7.569 1.00 90.56 86 ILE A O 1
ATOM 683 N N . ASN A 1 87 ? -1.558 -9.539 9.795 1.00 89.94 87 ASN A N 1
ATOM 684 C CA . ASN A 1 87 ? -0.492 -10.538 9.892 1.00 89.94 87 ASN A CA 1
ATOM 685 C C . ASN A 1 87 ? -0.808 -11.808 9.090 1.00 89.94 87 ASN A C 1
ATOM 687 O O . ASN A 1 87 ? 0.067 -12.333 8.406 1.00 89.94 87 ASN A O 1
ATOM 691 N N . ALA A 1 88 ? -2.068 -12.253 9.077 1.00 87.50 88 ALA A N 1
ATOM 692 C CA . ALA A 1 88 ? -2.512 -13.372 8.245 1.00 87.50 88 ALA A CA 1
ATOM 693 C C . ALA A 1 88 ? -2.416 -13.089 6.732 1.00 87.50 88 ALA A C 1
ATOM 695 O O . ALA A 1 88 ? -2.383 -14.021 5.927 1.00 87.50 88 ALA A O 1
ATOM 696 N N . CYS A 1 89 ? -2.373 -11.818 6.317 1.00 84.25 89 CYS A N 1
ATOM 697 C CA . CYS A 1 89 ? -2.189 -11.459 4.914 1.00 84.25 89 CYS A CA 1
ATOM 698 C C . CYS A 1 89 ? -0.750 -11.708 4.439 1.00 84.25 89 CYS A C 1
ATOM 700 O O . CYS A 1 89 ? -0.563 -12.067 3.276 1.00 84.25 89 CYS A O 1
ATOM 702 N N . GLY A 1 90 ? 0.246 -11.514 5.313 1.00 80.25 90 GLY A N 1
ATOM 703 C CA . GLY A 1 90 ? 1.675 -11.738 5.050 1.00 80.25 90 GLY A CA 1
ATOM 704 C C . GLY A 1 90 ? 2.332 -10.777 4.046 1.00 80.25 90 GLY A C 1
ATOM 705 O O . GLY A 1 90 ? 3.545 -10.606 4.078 1.00 80.25 90 GLY A O 1
ATOM 706 N N . GLY A 1 91 ? 1.558 -10.124 3.174 1.00 85.88 91 GLY A N 1
ATOM 707 C CA . GLY A 1 91 ? 2.054 -9.165 2.189 1.00 85.88 91 GLY A CA 1
ATOM 708 C C . GLY A 1 91 ? 1.045 -8.847 1.077 1.00 85.88 91 GLY A C 1
ATOM 709 O O . GLY A 1 91 ? -0.077 -9.367 1.087 1.00 85.88 91 GLY A O 1
ATOM 710 N N . PRO A 1 92 ? 1.429 -7.988 0.115 1.00 87.56 92 PRO A N 1
ATOM 711 C CA . PRO A 1 92 ? 0.566 -7.568 -0.984 1.00 87.56 92 PRO A CA 1
ATOM 712 C C . PRO A 1 92 ? 0.283 -8.721 -1.948 1.00 87.56 92 PRO A C 1
ATOM 714 O O . PRO A 1 92 ? 1.196 -9.296 -2.540 1.00 87.56 92 PRO A O 1
ATOM 717 N N . LYS A 1 93 ? -0.998 -9.010 -2.185 1.00 85.12 93 LYS A N 1
ATOM 718 C CA . LYS A 1 93 ? -1.424 -10.064 -3.114 1.00 85.12 93 LYS A CA 1
ATOM 719 C C . LYS A 1 93 ? -1.654 -9.494 -4.513 1.00 85.12 93 LYS A C 1
ATOM 721 O O . LYS A 1 93 ? -1.987 -8.316 -4.701 1.00 85.12 93 LYS A O 1
ATOM 726 N N . LEU A 1 94 ? -1.423 -10.318 -5.531 1.00 81.62 94 LEU A N 1
ATOM 727 C CA . LEU A 1 94 ? -1.767 -10.002 -6.917 1.00 81.62 94 LEU A CA 1
ATOM 728 C C . LEU A 1 94 ? -3.191 -10.491 -7.186 1.00 81.62 94 LEU A C 1
ATOM 730 O O . LEU A 1 94 ? -3.404 -11.598 -7.670 1.00 81.62 94 LEU A O 1
ATOM 734 N N . ASN A 1 95 ? -4.177 -9.662 -6.849 1.00 75.12 95 ASN A N 1
ATOM 735 C CA . ASN A 1 95 ? -5.578 -9.980 -7.113 1.00 75.12 95 ASN A CA 1
ATOM 736 C C . ASN A 1 95 ? -5.895 -9.654 -8.576 1.00 75.12 95 ASN A C 1
ATOM 738 O O . ASN A 1 95 ? -6.132 -8.495 -8.909 1.00 75.12 95 ASN A O 1
ATOM 742 N N . ASN A 1 96 ? -5.880 -10.680 -9.428 1.00 76.75 96 ASN A N 1
ATOM 743 C CA . ASN A 1 96 ? -6.236 -10.606 -10.847 1.00 76.75 96 ASN A CA 1
ATOM 744 C C . ASN A 1 96 ? -5.471 -9.501 -11.610 1.00 76.75 96 ASN A C 1
ATOM 746 O O . ASN A 1 96 ? -6.070 -8.514 -12.047 1.00 76.75 96 ASN A O 1
ATOM 750 N N . PRO A 1 97 ? -4.133 -9.616 -11.721 1.00 81.50 97 PRO A N 1
ATOM 751 C CA . PRO A 1 97 ? -3.331 -8.603 -12.390 1.00 81.50 97 PRO A CA 1
ATOM 752 C C . PRO A 1 97 ? -3.751 -8.459 -13.854 1.00 81.50 97 PRO A C 1
ATOM 754 O O . PRO A 1 97 ? -4.090 -9.437 -14.520 1.00 81.50 97 PRO A O 1
ATOM 757 N N . THR A 1 98 ? -3.686 -7.237 -14.378 1.00 84.94 98 THR A N 1
ATOM 758 C CA . THR A 1 98 ? -3.823 -7.012 -15.817 1.00 84.94 98 THR A CA 1
ATOM 759 C C . THR A 1 98 ? -2.629 -7.645 -16.520 1.00 84.94 98 THR A C 1
ATOM 761 O O . THR A 1 98 ? -1.499 -7.185 -16.363 1.00 84.94 98 THR A O 1
ATOM 764 N N . ILE A 1 99 ? -2.878 -8.697 -17.295 1.00 85.25 99 ILE A N 1
ATOM 765 C CA . ILE A 1 99 ? -1.857 -9.347 -18.114 1.00 85.25 99 ILE A CA 1
ATOM 766 C C . ILE A 1 99 ? -1.896 -8.701 -19.500 1.00 85.25 99 ILE A C 1
ATOM 768 O O . ILE A 1 99 ? -2.946 -8.669 -20.147 1.00 85.25 99 ILE A O 1
ATOM 772 N N . ALA A 1 100 ? -0.762 -8.159 -19.949 1.00 86.69 100 ALA A N 1
ATOM 773 C CA . ALA A 1 100 ? -0.642 -7.635 -21.303 1.00 86.69 100 ALA A CA 1
ATOM 774 C C . ALA A 1 100 ? -0.791 -8.777 -22.320 1.00 86.69 100 ALA A C 1
ATOM 776 O O . ALA A 1 100 ? -0.244 -9.864 -22.135 1.00 86.69 100 ALA A O 1
ATOM 777 N N . ARG A 1 101 ? -1.546 -8.540 -23.396 1.00 88.62 101 ARG A N 1
ATOM 778 C CA . ARG A 1 101 ? -1.609 -9.484 -24.521 1.00 88.62 101 ARG A CA 1
ATOM 779 C C . ARG A 1 101 ? -0.293 -9.436 -25.302 1.00 88.62 101 ARG A C 1
ATOM 781 O O . ARG A 1 101 ? 0.293 -8.357 -25.366 1.00 88.62 101 ARG A O 1
ATOM 788 N N . PRO A 1 102 ? 0.131 -10.545 -25.932 1.00 89.69 102 PRO A N 1
ATOM 789 C CA . PRO A 1 102 ? 1.317 -10.537 -26.779 1.00 89.69 102 PRO A CA 1
ATOM 790 C C . PRO A 1 102 ? 1.118 -9.559 -27.942 1.00 89.69 102 PRO A C 1
ATOM 792 O O . PRO A 1 102 ? 0.141 -9.654 -28.692 1.00 89.69 102 PRO A O 1
ATOM 795 N N . VAL A 1 103 ? 2.030 -8.601 -28.085 1.00 90.00 103 VAL A N 1
ATOM 796 C CA . VAL A 1 103 ? 2.018 -7.600 -29.153 1.00 90.00 103 VAL A CA 1
ATOM 797 C C . VAL A 1 103 ? 3.104 -7.952 -30.157 1.00 90.00 103 VAL A C 1
ATOM 799 O O . VAL A 1 103 ? 4.290 -7.858 -29.855 1.00 90.00 103 VAL A O 1
ATOM 802 N N . ARG A 1 104 ? 2.699 -8.279 -31.392 1.00 88.75 104 ARG A N 1
ATOM 803 C CA . ARG A 1 104 ? 3.617 -8.646 -32.488 1.00 88.75 104 ARG A CA 1
ATOM 804 C C . ARG A 1 104 ? 4.801 -7.682 -32.624 1.00 88.75 104 ARG A C 1
ATOM 806 O O . ARG A 1 104 ? 5.925 -8.120 -32.795 1.00 88.75 104 ARG A O 1
ATOM 813 N N . PHE A 1 105 ? 4.559 -6.376 -32.529 1.00 82.44 105 PHE A N 1
ATOM 814 C CA . PHE A 1 105 ? 5.604 -5.368 -32.729 1.00 82.44 105 PHE A CA 1
ATOM 815 C C . PHE A 1 105 ? 6.649 -5.278 -31.602 1.00 82.44 105 PHE A C 1
ATOM 817 O O . PHE A 1 105 ? 7.709 -4.713 -31.842 1.00 82.44 105 PHE A O 1
ATOM 824 N N . TYR A 1 106 ? 6.374 -5.809 -30.405 1.00 79.94 106 TYR A N 1
ATOM 825 C CA . TYR A 1 106 ? 7.286 -5.732 -29.252 1.00 79.94 106 TYR A CA 1
ATOM 826 C C . TYR A 1 106 ? 7.824 -7.100 -28.827 1.00 79.94 106 TYR A C 1
ATOM 828 O O . TYR A 1 106 ? 9.005 -7.227 -28.505 1.00 79.94 106 TYR A O 1
ATOM 836 N N . ASP A 1 107 ? 6.970 -8.123 -28.852 1.00 87.75 107 ASP A N 1
ATOM 837 C CA . ASP A 1 107 ? 7.295 -9.448 -28.326 1.00 87.75 107 ASP A CA 1
ATOM 838 C C . ASP A 1 107 ? 7.857 -10.387 -29.408 1.00 87.75 107 ASP A C 1
ATOM 840 O O . ASP A 1 107 ? 8.618 -11.303 -29.096 1.00 87.75 107 ASP A O 1
ATOM 844 N N . ASP A 1 108 ? 7.554 -10.143 -30.691 1.00 89.06 108 ASP A N 1
ATOM 845 C CA . ASP A 1 108 ? 8.087 -10.934 -31.802 1.00 89.06 108 ASP A CA 1
ATOM 846 C C . ASP A 1 108 ? 9.351 -10.295 -32.397 1.00 89.06 108 ASP A C 1
ATOM 848 O O . ASP A 1 108 ? 9.324 -9.582 -33.407 1.00 89.06 108 ASP A O 1
ATOM 852 N N . ARG A 1 109 ? 10.502 -10.612 -31.793 1.00 84.25 109 ARG A N 1
ATOM 853 C CA . ARG A 1 109 ? 11.824 -10.165 -32.269 1.00 84.25 109 ARG A CA 1
ATOM 854 C C . ARG A 1 109 ? 12.176 -10.666 -33.675 1.00 84.25 109 ARG A C 1
ATOM 856 O O . ARG A 1 109 ? 13.094 -10.123 -34.291 1.00 84.25 109 ARG A O 1
ATOM 863 N N . SER A 1 110 ? 11.478 -11.672 -34.212 1.00 85.25 110 SER A N 1
ATOM 864 C CA . SER A 1 110 ? 11.740 -12.174 -35.567 1.00 85.25 110 SER A CA 1
ATOM 865 C C . SER A 1 110 ? 11.389 -11.130 -36.632 1.00 85.25 110 SER A C 1
ATOM 867 O O . SER A 1 110 ? 12.093 -11.030 -37.642 1.00 85.25 110 SER A O 1
ATOM 869 N N . THR A 1 111 ? 10.385 -10.289 -36.352 1.00 82.75 111 THR A N 1
ATOM 870 C CA . THR A 1 111 ? 9.892 -9.224 -37.241 1.00 82.75 111 THR A CA 1
ATOM 871 C C . THR A 1 111 ? 10.791 -7.995 -37.311 1.00 82.75 111 THR A C 1
ATOM 873 O O . THR A 1 111 ? 10.568 -7.122 -38.147 1.00 82.75 111 THR A O 1
ATOM 876 N N . TYR A 1 112 ? 11.827 -7.912 -36.476 1.00 86.50 112 TYR A N 1
ATOM 877 C CA . TYR A 1 112 ? 12.765 -6.799 -36.509 1.00 86.50 112 TYR A CA 1
ATOM 878 C C . TYR A 1 112 ? 13.602 -6.940 -37.786 1.00 86.50 112 TYR A C 1
ATOM 880 O O . TYR A 1 112 ? 14.097 -8.022 -38.085 1.00 86.50 112 TYR A O 1
ATOM 888 N N . THR A 1 113 ? 13.739 -5.878 -38.574 1.00 84.00 113 THR A N 1
ATOM 889 C CA . THR A 1 113 ? 14.480 -5.887 -39.857 1.00 84.00 113 THR A CA 1
ATOM 890 C C . THR A 1 113 ? 15.501 -4.751 -39.960 1.00 84.00 113 THR A C 1
ATOM 892 O O . THR A 1 113 ? 16.126 -4.565 -40.999 1.00 84.00 113 THR A O 1
ATOM 895 N N . GLY A 1 114 ? 15.684 -3.977 -38.884 1.00 82.50 114 GLY A N 1
ATOM 896 C CA . GLY A 1 114 ? 16.571 -2.813 -38.855 1.00 82.50 114 GLY A CA 1
ATOM 897 C C . GLY A 1 114 ? 18.028 -3.121 -38.495 1.00 82.50 114 GLY A C 1
ATOM 898 O O . GLY A 1 114 ? 18.413 -4.264 -38.235 1.00 82.50 114 GLY A O 1
ATOM 899 N N . THR A 1 115 ? 18.825 -2.056 -38.392 1.00 81.00 115 THR A N 1
ATOM 900 C CA . THR A 1 115 ? 20.245 -2.073 -37.984 1.00 81.00 115 THR A CA 1
ATOM 901 C C . THR A 1 115 ? 20.485 -2.732 -36.625 1.00 81.00 115 THR A C 1
ATOM 903 O O . THR A 1 115 ? 21.551 -3.290 -36.400 1.00 81.00 115 THR A O 1
ATOM 906 N N . TRP A 1 116 ? 19.490 -2.748 -35.732 1.00 75.00 116 TRP A N 1
ATOM 907 C CA . TRP A 1 116 ? 19.552 -3.509 -34.480 1.00 75.00 116 TRP A CA 1
ATOM 908 C C . TRP A 1 116 ? 19.715 -5.026 -34.701 1.00 75.00 116 TRP A C 1
ATOM 910 O O . TRP A 1 116 ? 20.432 -5.672 -33.943 1.00 75.00 116 TRP A O 1
ATOM 920 N N . LYS A 1 117 ? 19.084 -5.601 -35.739 1.00 77.75 117 LYS A N 1
ATOM 921 C CA . LYS A 1 117 ? 19.176 -7.040 -36.051 1.00 77.75 117 LYS A CA 1
ATOM 922 C C . LYS A 1 117 ? 20.361 -7.367 -36.954 1.00 77.75 117 LYS A C 1
ATOM 924 O O . LYS A 1 117 ? 20.990 -8.403 -36.780 1.00 77.75 117 LYS A O 1
ATOM 929 N N . HIS A 1 118 ? 20.630 -6.510 -37.936 1.00 79.94 118 HIS A N 1
ATOM 930 C CA . HIS A 1 118 ? 21.617 -6.779 -38.988 1.00 79.94 118 HIS A CA 1
ATOM 931 C C . HIS A 1 118 ? 22.967 -6.077 -38.777 1.00 79.94 118 HIS A C 1
ATOM 933 O O . HIS A 1 118 ? 23.889 -6.298 -39.558 1.00 79.94 118 HIS A O 1
ATOM 939 N N . GLY A 1 119 ? 23.101 -5.264 -37.727 1.00 77.31 119 GLY A N 1
ATOM 940 C CA . GLY A 1 119 ? 24.238 -4.367 -37.536 1.00 77.31 119 GLY A CA 1
ATOM 941 C C . GLY A 1 119 ? 24.070 -3.060 -38.316 1.00 77.31 119 GLY A C 1
ATOM 942 O O . GLY A 1 119 ? 23.380 -2.993 -39.335 1.00 77.31 119 GLY A O 1
ATOM 943 N N . GLY A 1 120 ? 24.668 -1.984 -37.803 1.00 79.00 120 GLY A N 1
ATOM 944 C CA . GLY A 1 120 ? 24.771 -0.717 -38.528 1.00 79.00 120 GLY A CA 1
ATOM 945 C C . GLY A 1 120 ? 25.750 -0.805 -39.707 1.00 79.00 120 GLY A C 1
ATOM 946 O O . GLY A 1 120 ? 26.429 -1.822 -39.867 1.00 79.00 120 GLY A O 1
ATOM 947 N N . PRO A 1 121 ? 25.856 0.251 -40.531 1.00 78.00 121 PRO A N 1
ATOM 948 C CA . PRO A 1 121 ? 26.829 0.306 -41.616 1.00 78.00 121 PRO A CA 1
ATOM 949 C C . PRO A 1 121 ? 28.245 0.034 -41.090 1.00 78.00 121 PRO A C 1
ATOM 951 O O . PRO A 1 121 ? 28.776 0.798 -40.288 1.00 78.00 121 PRO A O 1
ATOM 954 N N . SER A 1 122 ? 28.852 -1.067 -41.532 1.00 67.44 122 SER A N 1
ATOM 955 C CA . SER A 1 122 ? 30.265 -1.353 -41.294 1.00 67.44 122 SER A CA 1
ATOM 956 C C . SER A 1 122 ? 31.092 -0.727 -42.413 1.00 67.44 122 SER A C 1
ATOM 958 O O . SER A 1 122 ? 30.802 -0.976 -43.588 1.00 67.44 122 SER A O 1
ATOM 960 N N . VAL A 1 123 ? 32.141 0.024 -42.081 1.00 69.94 123 VAL A N 1
ATOM 961 C CA . VAL A 1 123 ? 33.137 0.463 -43.068 1.00 69.94 123 VAL A CA 1
ATOM 962 C C . VAL A 1 123 ? 33.890 -0.782 -43.548 1.00 69.94 123 VAL A C 1
ATOM 964 O O . VAL A 1 123 ? 34.758 -1.292 -42.849 1.00 69.94 123 VAL A O 1
ATOM 967 N N . LYS A 1 124 ? 33.505 -1.330 -44.709 1.00 59.62 124 LYS A N 1
ATOM 968 C CA . LYS A 1 124 ? 34.140 -2.529 -45.294 1.00 59.62 124 LYS A CA 1
ATOM 969 C C . LYS A 1 124 ? 35.487 -2.236 -45.961 1.00 59.62 124 LYS A C 1
ATOM 971 O O . LYS A 1 124 ? 36.210 -3.168 -46.287 1.00 59.62 124 LYS A O 1
ATOM 976 N N . GLU A 1 125 ? 35.838 -0.965 -46.122 1.00 60.97 125 GLU A N 1
ATOM 977 C CA . GLU A 1 125 ? 37.090 -0.542 -46.740 1.00 60.97 125 GLU A CA 1
ATOM 978 C C . GLU A 1 125 ? 37.842 0.386 -45.782 1.00 60.97 125 GLU A C 1
ATOM 980 O O . GLU A 1 125 ? 37.586 1.587 -45.730 1.00 60.97 125 GLU A O 1
ATOM 985 N N . GLN A 1 126 ? 38.796 -0.163 -45.026 1.00 59.53 126 GLN A N 1
ATOM 986 C CA . GLN A 1 126 ? 39.847 0.620 -44.361 1.00 59.53 126 GLN A CA 1
ATOM 987 C C . GLN A 1 126 ? 40.844 1.129 -45.413 1.00 59.53 126 GLN A C 1
ATOM 989 O O . GLN A 1 126 ? 42.020 0.779 -45.396 1.00 59.53 126 GLN A O 1
ATOM 994 N N . LYS A 1 127 ? 40.376 1.900 -46.398 1.00 62.53 127 LYS A N 1
ATOM 995 C CA . LYS A 1 127 ? 41.287 2.522 -47.367 1.00 62.53 127 LYS A CA 1
ATOM 996 C C . LYS A 1 127 ? 42.028 3.712 -46.756 1.00 62.53 127 LYS A C 1
ATOM 998 O O . LYS A 1 127 ? 43.089 4.075 -47.247 1.00 62.53 127 LYS A O 1
ATOM 1003 N N . TYR A 1 128 ? 41.469 4.271 -45.685 1.00 67.88 128 TYR A N 1
ATOM 1004 C CA . TYR A 1 128 ? 41.998 5.423 -44.976 1.00 67.88 128 TYR A CA 1
ATOM 1005 C C . TYR A 1 128 ? 42.069 5.125 -43.482 1.00 67.88 128 TYR A C 1
ATOM 1007 O O . TYR A 1 128 ? 41.127 4.552 -42.923 1.00 67.88 128 TYR A O 1
ATOM 1015 N N . SER A 1 129 ? 43.189 5.475 -42.854 1.00 73.56 129 SER A N 1
ATOM 1016 C CA . SER A 1 129 ? 43.435 5.202 -41.433 1.00 73.56 129 SER A CA 1
ATOM 1017 C C . SER A 1 129 ? 42.890 6.298 -40.512 1.00 73.56 129 SER A C 1
ATOM 1019 O O . SER A 1 129 ? 42.557 6.030 -39.358 1.00 73.56 129 SER A O 1
ATOM 1021 N N . ASP A 1 130 ? 42.724 7.510 -41.048 1.00 72.19 130 ASP A N 1
ATOM 1022 C CA . ASP A 1 130 ? 42.250 8.689 -40.330 1.00 72.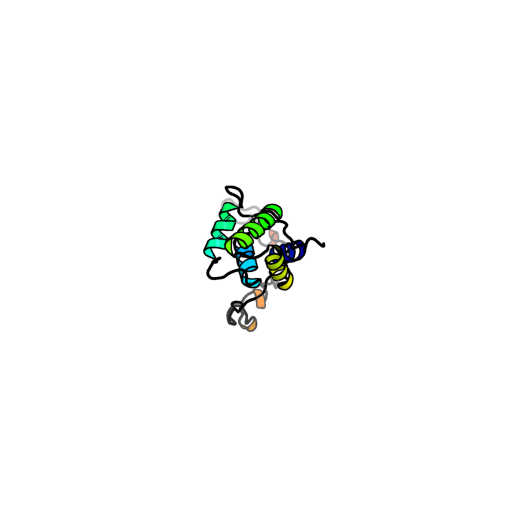19 130 ASP A CA 1
ATOM 1023 C C . ASP A 1 130 ? 41.404 9.613 -41.231 1.00 72.19 130 ASP A C 1
ATOM 1025 O O . ASP A 1 130 ? 41.549 9.639 -42.455 1.00 72.19 130 ASP A O 1
ATOM 1029 N N . LEU A 1 131 ? 40.528 10.419 -40.621 1.00 71.50 131 LEU A N 1
ATOM 1030 C CA . LEU A 1 131 ? 39.683 11.397 -41.323 1.00 71.50 131 LEU A CA 1
ATOM 1031 C C . LEU A 1 131 ? 40.496 12.494 -42.027 1.00 71.50 131 LEU A C 1
ATOM 1033 O O . LEU A 1 131 ? 39.981 13.154 -42.931 1.00 71.50 131 LEU A O 1
ATOM 1037 N N . SER A 1 132 ? 41.753 12.715 -41.630 1.00 72.31 132 SER A N 1
ATOM 1038 C CA . SER A 1 132 ? 42.644 13.651 -42.318 1.00 72.31 132 SER A CA 1
ATOM 1039 C C . SER A 1 132 ? 42.976 13.226 -43.750 1.00 72.31 132 SER A C 1
ATOM 1041 O O . SER A 1 132 ? 43.178 14.100 -44.589 1.00 72.31 132 SER A O 1
ATOM 1043 N N . GLU A 1 133 ? 42.950 11.927 -44.059 1.00 72.25 133 GLU A N 1
ATOM 1044 C CA . GLU A 1 133 ? 43.277 11.381 -45.384 1.00 72.25 133 GLU A CA 1
ATOM 1045 C C . GLU A 1 133 ? 42.126 11.533 -46.398 1.00 72.25 133 GLU A C 1
ATOM 1047 O O . GLU A 1 133 ? 42.343 11.452 -47.607 1.00 72.25 133 GLU A O 1
ATOM 1052 N N . LEU A 1 134 ? 40.903 11.800 -45.921 1.00 72.25 134 LEU A N 1
ATOM 1053 C CA . LEU A 1 134 ? 39.723 12.078 -46.752 1.00 72.25 134 LEU A CA 1
ATOM 1054 C C . LEU A 1 134 ? 39.692 13.517 -47.286 1.00 72.25 134 LEU A C 1
ATOM 1056 O O . LEU A 1 134 ? 39.062 13.782 -48.311 1.00 72.25 134 LEU A O 1
ATOM 1060 N N . CYS A 1 135 ? 40.351 14.453 -46.599 1.00 69.56 135 CYS A N 1
ATOM 1061 C CA . CYS A 1 135 ? 40.285 15.879 -46.907 1.00 69.56 135 CYS A CA 1
ATOM 1062 C C . CYS A 1 135 ? 41.625 16.381 -47.452 1.00 69.56 135 CYS A C 1
ATOM 1064 O O . CYS A 1 135 ? 42.625 16.402 -46.740 1.00 69.56 135 CYS A O 1
ATOM 1066 N N . ASN A 1 136 ? 41.640 16.876 -48.690 1.00 70.50 136 ASN A N 1
ATOM 1067 C CA . ASN A 1 136 ? 42.818 17.533 -49.248 1.00 70.50 136 ASN A CA 1
ATOM 1068 C C . ASN A 1 136 ? 43.091 18.862 -48.513 1.00 70.50 136 ASN A C 1
ATOM 1070 O O . ASN A 1 136 ? 42.348 19.829 -48.673 1.00 70.50 136 ASN A O 1
ATOM 1074 N N . ARG A 1 137 ? 44.155 18.898 -47.700 1.00 73.19 137 ARG A N 1
ATOM 1075 C CA . ARG A 1 137 ? 44.612 20.083 -46.948 1.00 73.19 137 ARG A CA 1
ATOM 1076 C C . ARG A 1 137 ? 45.770 20.829 -47.626 1.00 73.19 137 ARG A C 1
ATOM 1078 O O . ARG A 1 137 ? 46.440 21.622 -46.966 1.00 73.19 137 ARG A O 1
ATOM 1085 N N . ALA A 1 138 ? 46.046 20.563 -48.904 1.00 77.12 138 ALA A N 1
ATOM 1086 C CA . ALA A 1 138 ? 47.084 21.274 -49.645 1.00 77.12 138 ALA A CA 1
ATOM 1087 C C . ALA A 1 138 ? 46.791 22.788 -49.703 1.00 77.12 138 ALA A C 1
ATOM 1089 O O . ALA A 1 138 ? 45.6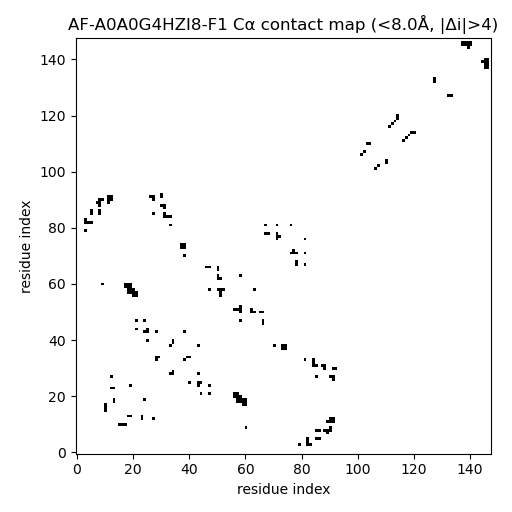21 23.186 -49.715 1.00 77.12 138 ALA A O 1
ATOM 1090 N N . PRO A 1 139 ? 47.828 23.649 -49.747 1.00 76.50 139 PRO A N 1
ATOM 1091 C CA . PRO A 1 139 ? 47.637 25.082 -49.922 1.00 76.50 139 PRO A CA 1
ATOM 1092 C C . PRO A 1 139 ? 46.864 25.350 -51.219 1.00 76.50 139 PRO A C 1
ATOM 1094 O O . PRO A 1 139 ? 47.285 24.973 -52.315 1.00 76.50 139 PRO A O 1
ATOM 1097 N N . ALA A 1 140 ? 45.704 25.989 -51.077 1.00 78.69 140 ALA A N 1
ATOM 1098 C CA . ALA A 1 140 ? 44.834 26.326 -52.191 1.00 78.69 140 ALA A CA 1
ATOM 1099 C C . ALA A 1 140 ? 45.061 27.775 -52.640 1.00 78.69 140 ALA A C 1
ATOM 1101 O O . ALA A 1 140 ? 45.401 28.659 -51.850 1.00 78.69 140 ALA A O 1
ATOM 1102 N N . THR A 1 141 ? 44.865 28.040 -53.928 1.00 80.62 141 THR A N 1
ATOM 1103 C CA . THR A 1 141 ? 44.775 29.410 -54.445 1.00 80.62 141 THR A CA 1
ATOM 1104 C C . THR A 1 141 ? 43.492 30.091 -53.956 1.00 80.62 141 THR A C 1
ATOM 1106 O O . THR A 1 141 ? 42.568 29.440 -53.469 1.00 80.62 141 THR A O 1
ATOM 1109 N N . THR A 1 142 ? 43.370 31.405 -54.161 1.00 76.12 142 THR A N 1
ATOM 1110 C CA . THR A 1 142 ? 42.138 32.168 -53.867 1.00 76.12 142 THR A CA 1
ATOM 1111 C C . THR A 1 142 ? 40.894 31.654 -54.604 1.00 76.12 142 THR A C 1
ATOM 1113 O O . THR A 1 142 ? 39.780 32.027 -54.251 1.00 76.12 142 THR A O 1
ATOM 1116 N N . ARG A 1 143 ? 41.067 30.786 -55.611 1.00 71.44 143 ARG A N 1
ATOM 1117 C CA . ARG A 1 143 ? 39.990 30.125 -56.363 1.00 71.44 143 ARG A CA 1
ATOM 1118 C C . ARG A 1 143 ? 39.735 28.675 -55.929 1.00 71.44 143 ARG A C 1
ATOM 1120 O O . ARG A 1 143 ? 38.939 27.996 -56.567 1.00 71.44 143 ARG A O 1
ATOM 1127 N N . GLY A 1 144 ? 40.401 28.194 -54.877 1.00 66.44 144 GLY A N 1
ATOM 1128 C CA . GLY A 1 144 ? 40.193 26.853 -54.324 1.00 66.44 144 GLY A CA 1
ATOM 1129 C C . GLY A 1 144 ? 40.865 25.716 -55.102 1.00 66.44 144 GLY A C 1
ATOM 1130 O O . GLY A 1 144 ? 40.504 24.561 -54.905 1.00 66.44 144 GLY A O 1
ATOM 1131 N N . THR A 1 145 ? 41.824 26.010 -55.986 1.00 71.38 145 THR A N 1
ATOM 1132 C CA . THR A 1 145 ? 42.601 24.986 -56.711 1.00 71.38 145 THR A CA 1
ATOM 1133 C C . THR A 1 145 ? 43.925 24.695 -56.008 1.00 71.38 145 THR A C 1
ATOM 1135 O O . THR A 1 145 ? 44.525 25.610 -55.440 1.00 71.38 145 THR A O 1
ATOM 1138 N N . ASN A 1 146 ? 44.404 23.448 -56.079 1.00 70.75 146 ASN A N 1
ATOM 1139 C CA . ASN A 1 146 ? 45.724 23.074 -55.558 1.00 70.75 146 ASN A CA 1
ATOM 1140 C C . ASN A 1 146 ? 46.818 23.897 -56.248 1.00 70.75 146 ASN A C 1
ATOM 1142 O O . ASN A 1 146 ? 46.811 24.025 -57.475 1.00 70.75 146 ASN A O 1
ATOM 1146 N N . GLN A 1 147 ? 47.746 24.447 -55.466 1.00 62.75 147 GLN A N 1
ATOM 1147 C CA . GLN A 1 147 ? 48.991 24.983 -56.012 1.00 62.75 147 GLN A CA 1
ATOM 1148 C C . GLN A 1 147 ? 49.854 23.795 -56.468 1.00 62.75 147 GLN A C 1
ATOM 1150 O O . GLN A 1 147 ? 50.054 22.863 -55.690 1.00 62.75 147 GLN A O 1
ATOM 1155 N N . ALA A 1 148 ? 50.240 23.787 -57.748 1.00 60.31 148 ALA A N 1
ATOM 1156 C CA . ALA A 1 148 ? 51.104 22.763 -58.338 1.00 60.31 148 ALA A CA 1
ATOM 1157 C C . ALA A 1 148 ? 52.550 22.898 -57.846 1.00 60.31 148 ALA A C 1
ATOM 1159 O O . ALA A 1 148 ? 52.971 24.055 -57.609 1.00 60.31 148 ALA A O 1
#

Organism: NCBI:txid1169474

Radius of gyration: 32.23 Å; Cα contacts (8 Å, |Δi|>4): 121; chains: 1; bounding box: 71×46×84 Å

Solvent-accessible surface area (backbone atoms only — not comparable to full-atom values): 9334 Å² total; per-residue (Å²): 132,82,77,79,75,57,58,68,35,50,33,49,55,40,73,71,43,80,47,42,41,65,68,52,51,50,46,49,35,52,68,33,65,62,54,46,96,77,40,40,70,68,52,49,53,52,48,47,64,68,63,26,57,92,94,53,76,46,35,46,64,70,47,50,55,56,48,47,50,55,51,16,61,65,70,73,47,59,54,66,61,52,47,52,35,44,56,73,42,60,41,77,73,81,79,79,70,90,73,82,75,91,44,65,92,76,71,41,69,80,76,59,82,50,47,90,73,74,50,65,95,71,84,88,68,81,84,55,95,51,77,68,76,78,50,90,79,68,68,55,46,100,84,70,45,76,66,128

Sequence (148 aa):
MASANVWDTYVAFTGGFNEMDSRTFVKLCRDSGLLDKKFSQTDADLLFVKSKGKGLRWVTFEQFQQMLSVIAERRGVTVEAIVSKINACGGPKLNNPTIARPVRFYDDRSTYTGTWKHGGPSVKEQKYSDLSELCNRAPATTRGTNQA

Mean predicted aligned error: 12.74 Å

Foldseek 3Di:
DDPLDLPQQVCQLVVNDQWDFLVSQLQLCVLLVLDDPQCHNVNSSVLQVVLDDVPDRIDGPVSVLVSLVVSCVSVVHDSVVSSVSSVVSSHGDDDPDDDDDDDCVPNVPVPDDDCVVVNDDDPPDPVDPDPVVVDPPADADPVRHHDD

InterPro domains:
  IPR008907 Tubulin polymerization-promoting protein [PF05517] (6-141)
  IPR008907 Tubulin polymerization-promoting protein [PTHR12932] (6-119)
  IPR011992 EF-hand domain pair [SSF47473] (5-119)